Protein AF-A0A3A5L3E9-F1 (afdb_monomer_lite)

InterPro domains:
  IPR024457 Putative integrase, N-terminal [PF12834] (17-80)

Structure (mmCIF, N/CA/C/O backbone):
data_AF-A0A3A5L3E9-F1
#
_entry.id   AF-A0A3A5L3E9-F1
#
loop_
_atom_site.group_PD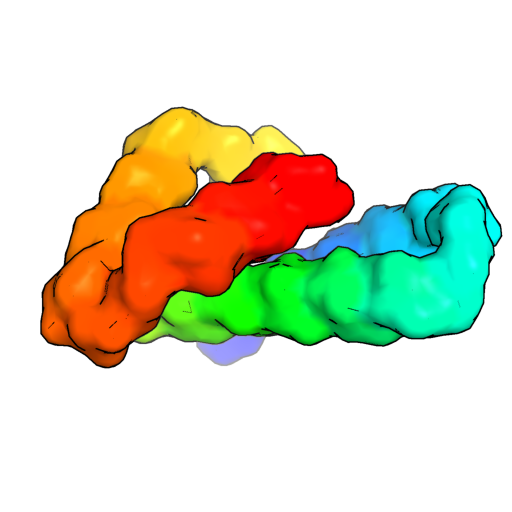B
_atom_site.id
_atom_site.type_symbol
_atom_site.label_atom_id
_atom_site.label_alt_id
_atom_site.label_comp_id
_atom_site.label_asym_id
_atom_site.label_entity_id
_atom_site.label_seq_id
_atom_site.pdbx_PDB_ins_code
_atom_site.Cartn_x
_atom_site.Cartn_y
_atom_site.Cartn_z
_atom_site.occupancy
_atom_site.B_iso_or_equiv
_atom_site.auth_seq_id
_atom_site.auth_comp_id
_atom_site.auth_asym_id
_atom_site.auth_atom_id
_atom_site.pdbx_PDB_model_num
ATOM 1 N N . MET A 1 1 ? 7.837 1.240 17.721 1.00 51.91 1 MET A N 1
ATOM 2 C CA . MET A 1 1 ? 8.677 2.157 16.912 1.00 51.91 1 MET A CA 1
ATOM 3 C C . MET A 1 1 ? 9.715 1.435 16.031 1.00 51.91 1 MET A C 1
ATOM 5 O O . MET A 1 1 ? 9.917 1.875 14.911 1.00 51.91 1 MET A O 1
ATOM 9 N N . MET A 1 2 ? 10.294 0.296 16.447 1.00 51.66 2 MET A N 1
ATOM 10 C CA . MET A 1 2 ? 11.325 -0.456 15.690 1.00 51.66 2 MET A CA 1
ATOM 11 C C . MET A 1 2 ? 10.821 -1.198 14.428 1.00 51.66 2 MET A C 1
ATOM 13 O O . MET A 1 2 ? 11.490 -1.184 13.399 1.00 51.66 2 MET A O 1
ATOM 17 N N . ARG A 1 3 ? 9.603 -1.771 14.456 1.00 56.56 3 ARG A N 1
ATOM 18 C CA . ARG A 1 3 ? 9.017 -2.510 13.310 1.00 56.56 3 ARG A CA 1
ATOM 19 C C . ARG A 1 3 ? 8.866 -1.660 12.032 1.00 56.56 3 ARG A C 1
ATOM 21 O O . ARG A 1 3 ? 9.029 -2.180 10.936 1.00 56.56 3 ARG A O 1
ATOM 28 N N . LYS A 1 4 ? 8.612 -0.347 12.160 1.00 56.53 4 LYS A N 1
ATOM 29 C CA . LYS A 1 4 ? 8.407 0.568 11.011 1.00 56.53 4 LYS A CA 1
ATOM 30 C C . LYS A 1 4 ? 9.667 0.779 10.185 1.00 56.53 4 LYS A C 1
ATOM 32 O O . LYS A 1 4 ? 9.580 1.000 8.976 1.00 56.53 4 LYS A O 1
ATOM 37 N N . TYR A 1 5 ? 10.828 0.677 10.824 1.00 62.75 5 TYR A N 1
ATOM 38 C CA . TYR A 1 5 ? 12.108 0.855 10.159 1.00 62.75 5 TYR A CA 1
ATOM 39 C C . TYR A 1 5 ? 12.521 -0.383 9.361 1.00 62.75 5 TYR A C 1
ATOM 41 O O . TYR A 1 5 ? 13.035 -0.205 8.261 1.00 62.75 5 TYR A O 1
ATOM 49 N N . SER A 1 6 ? 12.221 -1.607 9.821 1.00 70.00 6 SER A N 1
ATOM 50 C CA . SER A 1 6 ? 12.577 -2.823 9.070 1.00 70.00 6 SER A CA 1
ATOM 51 C C . SER A 1 6 ? 11.802 -2.924 7.754 1.00 70.00 6 SER A C 1
ATOM 53 O O . SER A 1 6 ? 12.410 -3.062 6.698 1.00 70.00 6 SER A O 1
ATOM 55 N N . LEU A 1 7 ? 10.476 -2.742 7.785 1.00 74.38 7 LEU A N 1
ATOM 56 C CA . LEU A 1 7 ? 9.623 -2.798 6.591 1.00 74.38 7 LEU A CA 1
ATOM 57 C C . LEU A 1 7 ? 10.023 -1.759 5.540 1.00 74.38 7 LEU A C 1
ATOM 59 O O . LEU A 1 7 ? 10.202 -2.098 4.370 1.00 74.38 7 LEU A O 1
ATOM 63 N N . ARG A 1 8 ? 10.214 -0.499 5.958 1.00 76.12 8 ARG A N 1
ATOM 64 C CA . ARG A 1 8 ? 10.659 0.576 5.058 1.00 76.12 8 ARG A CA 1
ATOM 65 C C . ARG A 1 8 ? 12.060 0.317 4.508 1.00 76.12 8 ARG A C 1
ATOM 67 O O . ARG A 1 8 ? 12.310 0.604 3.341 1.00 76.12 8 ARG A O 1
ATOM 74 N N . GLN A 1 9 ? 12.970 -0.227 5.312 1.00 79.06 9 GLN A N 1
ATOM 75 C CA . GLN A 1 9 ? 14.334 -0.517 4.874 1.00 79.06 9 GLN A CA 1
ATOM 76 C C . GLN A 1 9 ? 14.369 -1.660 3.851 1.00 79.06 9 GLN A C 1
ATOM 78 O O . GLN A 1 9 ? 14.993 -1.502 2.802 1.00 79.06 9 GLN A O 1
ATOM 83 N N . THR A 1 10 ? 13.640 -2.756 4.089 1.00 74.94 10 THR A N 1
ATOM 84 C CA . THR A 1 10 ? 13.524 -3.870 3.133 1.00 74.94 10 THR A CA 1
ATOM 85 C C . THR A 1 10 ? 12.851 -3.432 1.831 1.00 74.94 10 THR A C 1
ATOM 87 O O . THR A 1 10 ? 13.317 -3.775 0.746 1.00 74.94 10 THR A O 1
ATOM 90 N N . ALA A 1 11 ? 11.801 -2.612 1.913 1.00 75.06 11 ALA A N 1
ATOM 91 C CA . ALA A 1 11 ? 11.152 -2.019 0.747 1.00 75.06 11 ALA A CA 1
ATOM 92 C C . ALA A 1 11 ? 12.100 -1.129 -0.075 1.00 75.06 11 ALA A C 1
ATOM 94 O O . ALA A 1 11 ? 12.163 -1.238 -1.299 1.00 75.06 11 ALA A O 1
ATOM 95 N N . ASN A 1 12 ? 12.889 -0.283 0.592 1.00 78.56 12 ASN A N 1
ATOM 96 C CA . ASN A 1 12 ? 13.887 0.556 -0.070 1.00 78.56 12 ASN A CA 1
ATOM 97 C C . ASN A 1 12 ? 14.990 -0.273 -0.743 1.00 78.56 12 ASN A C 1
ATOM 99 O O . ASN A 1 12 ? 15.461 0.101 -1.815 1.00 78.56 12 ASN A O 1
ATOM 103 N N . GLN A 1 13 ? 15.398 -1.400 -0.153 1.00 78.94 13 GLN A N 1
ATOM 104 C CA . GLN A 1 13 ? 16.322 -2.334 -0.802 1.00 78.94 13 GLN A CA 1
ATOM 105 C C . GLN A 1 13 ? 15.700 -2.956 -2.057 1.00 78.94 13 GLN A C 1
ATOM 107 O O . GLN A 1 13 ? 16.340 -2.958 -3.106 1.00 78.94 13 GLN A O 1
ATOM 112 N N . TYR A 1 14 ? 14.437 -3.388 -1.993 1.00 72.06 14 TYR A N 1
ATOM 113 C CA . TYR A 1 14 ? 13.706 -3.889 -3.162 1.00 72.06 14 TYR A CA 1
ATOM 114 C C . TYR A 1 14 ? 13.643 -2.860 -4.296 1.00 72.06 14 TYR A C 1
ATOM 116 O O . TYR A 1 14 ? 13.897 -3.194 -5.451 1.00 72.06 14 TYR A O 1
ATOM 124 N N . LEU A 1 15 ? 13.375 -1.595 -3.968 1.00 75.31 15 LEU A N 1
ATOM 125 C CA . LEU A 1 15 ? 13.346 -0.498 -4.939 1.00 75.31 15 LEU A CA 1
ATOM 126 C C . LEU A 1 15 ? 14.712 -0.228 -5.585 1.00 75.31 15 LEU A C 1
ATOM 128 O O . LEU A 1 15 ? 14.767 0.097 -6.768 1.00 75.31 15 LEU A O 1
ATOM 132 N N . LYS A 1 16 ? 15.811 -0.375 -4.833 1.00 76.38 16 LYS A N 1
ATOM 133 C CA . LYS A 1 16 ? 17.177 -0.239 -5.368 1.00 76.38 16 LYS A CA 1
ATOM 134 C C . LYS A 1 16 ? 17.537 -1.379 -6.323 1.00 76.38 16 LYS A C 1
ATOM 136 O O . LYS A 1 16 ? 18.192 -1.137 -7.332 1.00 76.38 16 LYS A O 1
ATOM 141 N N . LEU A 1 17 ? 17.107 -2.601 -6.008 1.00 70.12 17 LEU A N 1
ATOM 142 C CA . LEU A 1 17 ? 17.364 -3.791 -6.824 1.00 70.12 17 LEU A CA 1
ATOM 143 C C . LEU A 1 17 ? 16.478 -3.824 -8.083 1.00 70.12 17 LEU A C 1
ATOM 145 O O . LEU A 1 17 ? 16.925 -4.240 -9.149 1.00 70.12 17 LEU A O 1
ATOM 149 N N . GLY A 1 18 ? 15.243 -3.321 -7.995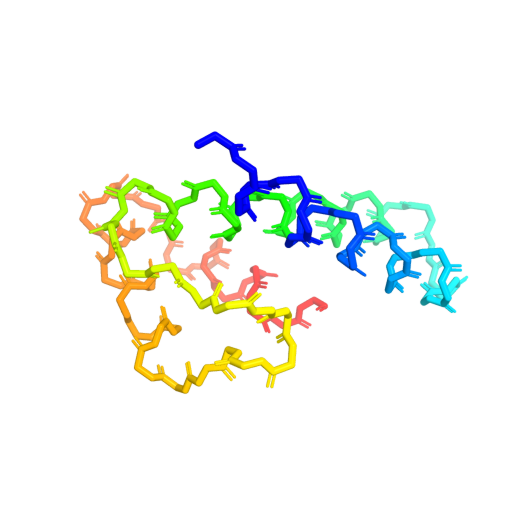 1.00 66.25 18 GLY A N 1
ATOM 150 C CA . GLY A 1 18 ? 14.288 -3.204 -9.100 1.00 66.25 18 GLY A CA 1
ATOM 151 C C . GLY A 1 18 ? 14.566 -2.024 -10.035 1.00 66.25 18 GLY A C 1
ATOM 152 O O . GLY A 1 18 ? 13.690 -1.191 -10.261 1.00 66.25 18 GLY A O 1
ATOM 153 N N . ASN A 1 19 ? 15.776 -1.935 -10.593 1.00 64.88 19 ASN A N 1
ATOM 154 C CA . ASN A 1 19 ? 16.244 -0.758 -11.337 1.00 64.88 19 ASN A CA 1
ATOM 155 C C . ASN A 1 19 ? 15.738 -0.671 -12.800 1.00 64.88 19 ASN A C 1
ATOM 157 O O . ASN A 1 19 ? 16.254 0.110 -13.602 1.00 64.88 19 ASN A O 1
ATOM 161 N N . GLN A 1 20 ? 14.711 -1.450 -13.138 1.00 71.56 20 GLN A N 1
ATOM 162 C CA . GLN A 1 20 ? 14.098 -1.556 -14.465 1.00 71.56 20 GLN A CA 1
ATOM 163 C C . GLN A 1 20 ? 13.035 -0.463 -14.692 1.00 71.56 20 GLN A C 1
ATOM 165 O O . GLN A 1 20 ? 12.326 -0.065 -13.765 1.00 71.56 20 GLN A O 1
ATOM 170 N N . GLY A 1 21 ? 12.893 -0.013 -15.942 1.00 77.75 21 GLY A N 1
ATOM 171 C CA . GLY A 1 21 ? 11.877 0.957 -16.366 1.00 77.75 21 GLY A CA 1
ATOM 172 C C . GLY A 1 21 ? 12.303 2.429 -16.282 1.00 77.75 21 GLY A C 1
ATOM 173 O O . GLY A 1 21 ? 13.401 2.770 -15.838 1.00 77.75 21 GLY A O 1
ATOM 174 N N . SER A 1 22 ? 11.418 3.322 -16.734 1.00 87.50 22 SER A N 1
ATOM 175 C CA . SER A 1 22 ? 11.674 4.767 -16.750 1.00 87.50 22 SER A CA 1
ATOM 176 C C . SER A 1 22 ? 11.668 5.371 -15.342 1.00 87.50 22 SER A C 1
ATOM 178 O O . SER A 1 22 ? 11.061 4.836 -14.410 1.00 87.50 22 SER A O 1
ATOM 180 N N . TYR A 1 23 ? 12.297 6.539 -15.183 1.00 87.69 23 TYR A N 1
ATOM 181 C CA . TYR A 1 23 ? 12.308 7.287 -13.919 1.00 87.69 23 TYR A CA 1
ATOM 182 C C . TYR A 1 23 ? 10.898 7.486 -13.331 1.00 87.69 23 TYR A C 1
ATOM 184 O O . TYR A 1 23 ? 10.689 7.319 -12.128 1.00 87.69 23 TYR A O 1
ATOM 192 N N . LYS A 1 24 ? 9.908 7.770 -14.189 1.00 87.06 24 LYS A N 1
ATOM 193 C CA . LYS A 1 24 ? 8.507 7.952 -13.787 1.00 87.06 24 LYS A CA 1
ATOM 194 C C . LYS A 1 24 ? 7.932 6.691 -13.133 1.00 87.06 24 LYS A C 1
ATOM 196 O O . LYS A 1 24 ? 7.302 6.793 -12.083 1.00 87.06 24 LYS A O 1
ATOM 201 N N . ILE A 1 25 ? 8.190 5.517 -13.710 1.00 85.94 25 ILE A N 1
ATOM 202 C CA . ILE A 1 25 ? 7.730 4.230 -13.166 1.00 85.94 25 ILE A CA 1
ATOM 203 C C . ILE A 1 25 ? 8.416 3.929 -11.831 1.00 85.94 25 ILE A C 1
ATOM 205 O O . ILE A 1 25 ? 7.744 3.556 -10.873 1.00 85.94 25 ILE A O 1
ATOM 209 N N . LYS A 1 26 ? 9.726 4.183 -11.715 1.00 86.56 26 LYS A N 1
ATOM 210 C CA . LYS A 1 26 ? 10.464 4.016 -10.448 1.00 86.56 26 LYS A CA 1
ATOM 211 C C . LYS A 1 26 ? 9.896 4.893 -9.331 1.00 86.56 26 LYS A C 1
ATOM 213 O O . LYS A 1 26 ? 9.659 4.412 -8.223 1.00 86.56 26 LYS A O 1
ATOM 218 N N . LYS A 1 27 ? 9.623 6.169 -9.628 1.00 87.25 27 LYS A N 1
ATOM 219 C CA . LYS A 1 27 ? 9.010 7.108 -8.676 1.00 87.25 27 LYS A CA 1
ATOM 220 C C . LYS A 1 27 ? 7.624 6.634 -8.237 1.00 87.25 27 LYS A C 1
ATOM 222 O O . LYS A 1 27 ? 7.313 6.685 -7.049 1.00 87.25 27 LYS A O 1
ATOM 227 N N . GLN A 1 28 ? 6.820 6.139 -9.176 1.00 88.31 28 GLN A N 1
ATOM 228 C CA . GLN A 1 28 ? 5.485 5.635 -8.875 1.00 88.31 28 GLN A CA 1
ATOM 229 C C . GLN A 1 28 ? 5.528 4.357 -8.019 1.00 88.31 28 GLN A C 1
ATOM 231 O O . GLN A 1 28 ? 4.802 4.279 -7.032 1.00 88.31 28 GLN A O 1
ATOM 236 N N . ARG A 1 29 ? 6.427 3.406 -8.309 1.00 87.50 29 ARG A N 1
ATOM 237 C CA . ARG A 1 29 ? 6.672 2.220 -7.461 1.00 87.50 29 ARG A CA 1
ATOM 238 C C . ARG A 1 29 ? 7.024 2.605 -6.032 1.00 87.50 29 ARG A C 1
ATOM 240 O O . ARG A 1 29 ? 6.415 2.113 -5.086 1.00 87.50 29 ARG A O 1
ATOM 247 N N . ALA A 1 30 ? 7.978 3.522 -5.877 1.00 88.19 30 ALA A N 1
ATOM 248 C CA . ALA A 1 30 ? 8.410 3.988 -4.565 1.00 88.19 30 ALA A CA 1
ATOM 249 C C . ALA A 1 30 ? 7.266 4.647 -3.781 1.00 88.19 30 ALA A C 1
ATOM 251 O O . ALA A 1 30 ? 7.109 4.400 -2.584 1.00 88.19 30 ALA A O 1
ATOM 252 N N . TYR A 1 31 ? 6.444 5.446 -4.465 1.00 91.00 31 TYR A N 1
ATOM 253 C CA . TYR A 1 31 ? 5.250 6.045 -3.881 1.00 91.00 31 TYR A CA 1
ATOM 254 C C . TYR A 1 31 ? 4.256 4.983 -3.396 1.00 91.00 31 TYR A C 1
ATOM 256 O O . TYR A 1 31 ? 3.849 5.020 -2.235 1.00 91.00 31 TYR A O 1
ATOM 264 N N . VAL A 1 32 ? 3.905 4.021 -4.255 1.00 90.56 32 VAL A N 1
ATOM 265 C CA . VAL A 1 32 ? 2.937 2.964 -3.933 1.00 90.56 32 VAL A CA 1
ATOM 266 C C . VAL A 1 32 ? 3.417 2.127 -2.753 1.00 90.56 32 VAL A C 1
ATOM 268 O O . VAL A 1 32 ? 2.671 1.944 -1.796 1.00 90.56 32 VAL A O 1
ATOM 271 N N . ILE A 1 33 ? 4.675 1.683 -2.771 1.00 89.06 33 ILE A N 1
ATOM 272 C CA . ILE A 1 33 ? 5.255 0.868 -1.698 1.00 89.06 33 ILE A CA 1
ATOM 273 C C . ILE A 1 33 ? 5.222 1.615 -0.361 1.00 89.06 33 ILE A C 1
ATOM 275 O O . ILE A 1 33 ? 4.808 1.059 0.658 1.00 89.06 33 ILE A O 1
ATOM 279 N N . ARG A 1 34 ? 5.605 2.898 -0.352 1.00 88.50 34 ARG A N 1
ATOM 280 C CA . ARG A 1 34 ? 5.547 3.723 0.859 1.00 88.50 34 ARG A CA 1
ATOM 281 C C . ARG A 1 34 ? 4.114 3.873 1.364 1.00 88.50 34 ARG A C 1
ATOM 283 O O . ARG A 1 34 ? 3.889 3.733 2.564 1.00 88.50 34 ARG A O 1
ATOM 290 N N . LYS A 1 35 ? 3.166 4.119 0.456 1.00 92.44 35 LYS A N 1
ATOM 291 C CA . LYS A 1 35 ? 1.744 4.237 0.777 1.00 92.44 35 LYS A CA 1
ATOM 292 C C . LYS A 1 35 ? 1.188 2.945 1.376 1.00 92.44 35 LYS A C 1
ATOM 294 O O . LYS A 1 35 ? 0.556 3.006 2.419 1.00 92.44 35 LYS A O 1
ATOM 299 N N . MET A 1 36 ? 1.469 1.792 0.768 1.00 91.38 36 MET A N 1
ATOM 300 C CA . MET A 1 36 ? 1.044 0.489 1.289 1.00 91.38 36 MET A CA 1
ATOM 301 C C . MET A 1 36 ? 1.554 0.261 2.712 1.00 91.38 36 MET A C 1
ATOM 303 O O . MET A 1 36 ? 0.782 -0.128 3.578 1.00 91.38 36 MET A O 1
ATOM 307 N N . ILE A 1 37 ? 2.834 0.543 2.974 1.00 89.00 37 ILE A N 1
ATOM 308 C CA . ILE A 1 37 ? 3.401 0.389 4.319 1.00 89.00 37 ILE A CA 1
ATOM 309 C C . ILE A 1 37 ? 2.701 1.318 5.308 1.00 89.00 37 ILE A C 1
ATOM 311 O O . ILE A 1 37 ? 2.285 0.866 6.370 1.00 89.00 37 ILE A O 1
ATOM 315 N N . ASP A 1 38 ? 2.585 2.608 4.984 1.00 90.31 38 ASP A N 1
ATOM 316 C CA . ASP A 1 38 ? 1.965 3.578 5.887 1.00 90.31 38 ASP A CA 1
ATOM 317 C C . ASP A 1 38 ? 0.489 3.234 6.163 1.00 90.31 38 ASP A C 1
ATOM 319 O O . ASP A 1 38 ? 0.069 3.288 7.317 1.00 90.31 38 ASP A O 1
ATOM 323 N N . ASP A 1 39 ? -0.255 2.770 5.158 1.00 92.69 39 ASP A N 1
ATOM 324 C 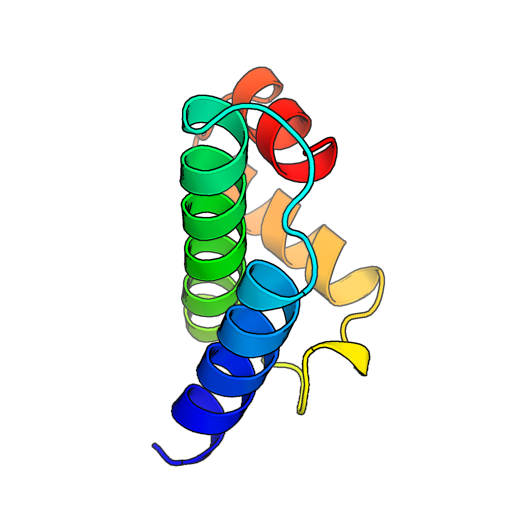CA . ASP A 1 39 ? -1.662 2.397 5.317 1.00 92.69 39 ASP A CA 1
ATOM 325 C C . ASP A 1 39 ? -1.831 1.068 6.083 1.00 92.69 39 ASP A C 1
ATOM 327 O O . ASP A 1 39 ? -2.750 0.957 6.890 1.00 92.69 39 ASP A O 1
ATOM 331 N N . LEU A 1 40 ? -0.921 0.092 5.941 1.00 90.75 40 LEU A N 1
ATOM 332 C CA . LEU A 1 40 ? -0.898 -1.107 6.801 1.00 90.75 40 LEU A CA 1
ATOM 333 C C . LEU A 1 40 ? -0.655 -0.740 8.272 1.00 90.75 40 LEU A C 1
ATOM 335 O O . LEU A 1 40 ? -1.294 -1.290 9.167 1.00 90.75 40 LEU A O 1
ATOM 339 N N . TYR A 1 41 ? 0.213 0.245 8.535 1.00 89.38 41 TYR A N 1
ATOM 340 C CA . TYR A 1 41 ? 0.387 0.793 9.885 1.00 89.38 41 TYR A CA 1
ATOM 341 C C . TYR A 1 41 ? -0.886 1.443 10.422 1.00 89.38 41 TYR A C 1
ATOM 343 O O . TYR A 1 41 ? -1.182 1.289 11.604 1.00 89.38 41 TYR A O 1
ATOM 351 N N . THR A 1 42 ? -1.629 2.157 9.578 1.00 91.19 42 THR A N 1
ATOM 352 C CA . THR A 1 42 ? -2.910 2.767 9.955 1.00 91.19 42 THR A CA 1
ATOM 353 C C . THR A 1 42 ? -3.999 1.726 10.209 1.00 91.19 42 THR A C 1
ATOM 355 O O . THR A 1 42 ? -4.811 1.916 11.109 1.00 91.19 42 THR A O 1
ATOM 358 N N . ILE A 1 43 ? -4.019 0.628 9.449 1.00 92.12 43 ILE A N 1
ATOM 359 C CA . ILE A 1 43 ? -4.951 -0.493 9.650 1.00 92.12 43 ILE A CA 1
ATOM 360 C C . ILE A 1 43 ? -4.633 -1.251 10.950 1.00 92.12 43 ILE A C 1
ATOM 362 O O . ILE A 1 43 ? -5.540 -1.780 11.586 1.00 92.12 43 ILE A O 1
ATOM 366 N N . GLY A 1 44 ? -3.363 -1.277 11.362 1.00 88.44 44 GLY A N 1
ATOM 367 C CA . GLY A 1 44 ? -2.891 -1.992 12.551 1.00 88.44 44 GLY A CA 1
ATOM 368 C C . GLY A 1 44 ? -2.468 -3.439 12.277 1.00 88.44 44 GLY A C 1
ATOM 369 O O . GLY A 1 44 ? -1.872 -4.066 13.151 1.00 88.44 44 GLY A O 1
ATOM 370 N N . ASP A 1 45 ? -2.698 -3.937 11.060 1.00 85.25 45 ASP A N 1
ATOM 371 C CA . ASP A 1 45 ? -2.288 -5.267 10.606 1.00 85.25 45 ASP A CA 1
ATOM 372 C C . ASP A 1 45 ? -0.975 -5.171 9.819 1.00 85.25 45 ASP A C 1
ATOM 374 O O . ASP A 1 45 ? -0.928 -5.002 8.597 1.00 85.25 45 ASP A O 1
ATOM 378 N N . VAL A 1 46 ? 0.124 -5.137 10.571 1.00 86.31 46 VAL A N 1
ATOM 379 C CA . VAL A 1 46 ? 1.452 -4.852 10.032 1.00 86.31 46 VAL A CA 1
ATOM 380 C C . VAL A 1 46 ? 2.255 -6.146 9.922 1.00 86.31 46 VAL A C 1
ATOM 382 O O . VAL A 1 46 ? 2.628 -6.711 10.957 1.00 86.31 46 VAL A O 1
ATOM 385 N N . PRO A 1 47 ? 2.637 -6.569 8.706 1.00 85.44 47 PRO A N 1
ATOM 386 C CA . PRO A 1 47 ? 3.466 -7.749 8.536 1.00 85.44 47 PRO A CA 1
ATOM 387 C C . PRO A 1 47 ? 4.852 -7.536 9.153 1.00 85.44 47 PRO A C 1
ATOM 389 O O . PRO A 1 47 ? 5.391 -6.430 9.202 1.00 85.44 47 PRO A O 1
ATOM 392 N N . SER A 1 48 ? 5.484 -8.615 9.608 1.00 83.25 48 SER A N 1
ATOM 393 C CA . SER A 1 48 ? 6.822 -8.548 10.212 1.00 83.25 48 SER A CA 1
ATOM 394 C C . SER A 1 48 ? 7.923 -8.172 9.210 1.00 83.25 48 SER A C 1
ATOM 396 O O . SER A 1 48 ? 8.971 -7.657 9.604 1.00 83.25 48 SER A O 1
ATOM 398 N N . SER A 1 49 ? 7.697 -8.417 7.915 1.00 81.00 49 SER A N 1
ATOM 399 C CA . SER A 1 49 ? 8.622 -8.099 6.826 1.00 81.00 49 SER A CA 1
ATOM 400 C C . SER A 1 49 ? 7.899 -7.981 5.482 1.00 81.00 49 SER A C 1
ATOM 402 O O . SER A 1 49 ? 6.758 -8.414 5.340 1.00 81.00 49 SER A O 1
ATOM 404 N N . TRP A 1 50 ? 8.590 -7.459 4.462 1.00 79.81 50 TRP A N 1
ATOM 405 C CA . TRP A 1 50 ? 8.055 -7.377 3.095 1.00 79.81 50 TRP A CA 1
ATOM 406 C C . TRP A 1 50 ? 7.657 -8.750 2.531 1.00 79.81 50 TRP A C 1
ATOM 408 O O . TRP A 1 50 ? 6.611 -8.894 1.910 1.00 79.81 50 TRP A O 1
ATOM 418 N N . LYS A 1 51 ? 8.465 -9.783 2.805 1.00 81.56 51 LYS A N 1
ATOM 419 C CA . LYS A 1 51 ? 8.204 -11.164 2.366 1.00 81.56 51 LYS A CA 1
ATOM 420 C C . LYS A 1 51 ? 7.032 -11.824 3.104 1.00 81.56 51 LYS A C 1
ATOM 422 O O . LYS A 1 51 ? 6.559 -12.860 2.660 1.00 81.56 51 LYS A O 1
ATOM 427 N N . ALA A 1 52 ? 6.587 -11.246 4.220 1.00 87.00 52 ALA A N 1
ATOM 428 C CA . ALA A 1 52 ? 5.472 -11.754 5.017 1.00 87.00 52 ALA A CA 1
ATOM 429 C C . ALA A 1 52 ? 4.117 -11.140 4.622 1.00 87.00 52 ALA A C 1
ATOM 431 O O . ALA A 1 52 ? 3.104 -11.457 5.243 1.00 87.00 52 ALA A O 1
ATOM 432 N N . ILE A 1 53 ? 4.080 -10.262 3.611 1.00 87.56 53 ILE A N 1
ATOM 433 C CA . ILE A 1 53 ? 2.821 -9.766 3.052 1.00 87.56 53 ILE A CA 1
ATOM 434 C C . ILE A 1 53 ? 2.056 -10.944 2.440 1.00 87.56 53 ILE A C 1
ATOM 436 O O . ILE A 1 53 ? 2.591 -11.719 1.652 1.00 87.56 53 ILE A O 1
ATOM 440 N N . GLN A 1 54 ? 0.782 -11.049 2.800 1.00 92.12 54 GLN A N 1
ATOM 441 C CA . GLN A 1 54 ? -0.144 -12.082 2.337 1.00 92.12 54 GLN A CA 1
ATOM 442 C C . GLN A 1 54 ? -1.387 -11.443 1.712 1.00 92.12 54 GLN A C 1
ATOM 444 O O . GLN A 1 54 ? -1.636 -10.250 1.892 1.00 92.12 54 GLN A O 1
ATOM 449 N N . SER A 1 55 ? -2.200 -12.249 1.027 1.00 92.31 55 SER A N 1
ATOM 450 C CA . SER A 1 55 ? -3.432 -11.801 0.364 1.00 92.31 55 SER A CA 1
ATOM 451 C C . SER A 1 55 ? -4.386 -11.045 1.296 1.00 92.31 55 SER A C 1
ATOM 453 O O . SER A 1 55 ? -4.960 -10.041 0.882 1.00 92.31 55 SER A O 1
ATOM 455 N N . HIS A 1 56 ? -4.508 -11.449 2.566 1.00 94.06 56 HIS A N 1
ATOM 456 C CA . HIS A 1 56 ? -5.381 -10.767 3.528 1.00 94.06 56 HIS A CA 1
ATOM 457 C C . HIS A 1 56 ? -4.962 -9.307 3.786 1.00 94.06 56 HIS A C 1
ATOM 459 O O . HIS A 1 56 ? -5.818 -8.423 3.774 1.00 94.06 56 HIS A O 1
ATOM 465 N N . HIS A 1 57 ? -3.658 -9.031 3.910 1.00 93.06 57 HIS A N 1
ATOM 466 C CA . HIS A 1 57 ? -3.132 -7.670 4.053 1.00 93.06 57 HIS A CA 1
ATOM 467 C C . HIS A 1 57 ? -3.484 -6.809 2.826 1.00 93.06 57 HIS A C 1
ATOM 469 O O . HIS A 1 57 ? -3.839 -5.636 2.949 1.00 93.06 57 HIS A O 1
ATOM 475 N N . ILE A 1 58 ? -3.432 -7.398 1.623 1.00 92.62 58 ILE A N 1
ATOM 476 C CA . ILE A 1 58 ? -3.814 -6.719 0.376 1.00 92.62 58 ILE A CA 1
ATOM 477 C C . ILE A 1 58 ? -5.320 -6.435 0.349 1.00 92.62 58 ILE A C 1
ATOM 479 O O . ILE A 1 58 ? -5.733 -5.330 -0.001 1.00 92.62 58 ILE A O 1
ATOM 483 N N . HIS A 1 59 ? -6.155 -7.391 0.763 1.00 94.62 59 HIS A N 1
ATOM 484 C CA . HIS A 1 59 ? -7.603 -7.191 0.842 1.00 94.62 59 HIS A CA 1
ATOM 485 C C . HIS A 1 59 ? -7.975 -6.068 1.818 1.00 94.62 59 HIS A C 1
ATOM 487 O O . HIS A 1 59 ? -8.805 -5.220 1.485 1.00 94.62 59 HIS A O 1
ATOM 493 N N . GLN A 1 60 ? -7.330 -6.008 2.985 1.00 95.06 60 GLN A N 1
ATOM 494 C CA . GLN A 1 60 ? -7.532 -4.925 3.947 1.00 95.06 60 GLN A CA 1
ATOM 495 C C . GLN A 1 60 ? -7.073 -3.568 3.405 1.00 95.06 60 GLN A C 1
ATOM 497 O O . GLN A 1 60 ? -7.793 -2.583 3.562 1.00 95.06 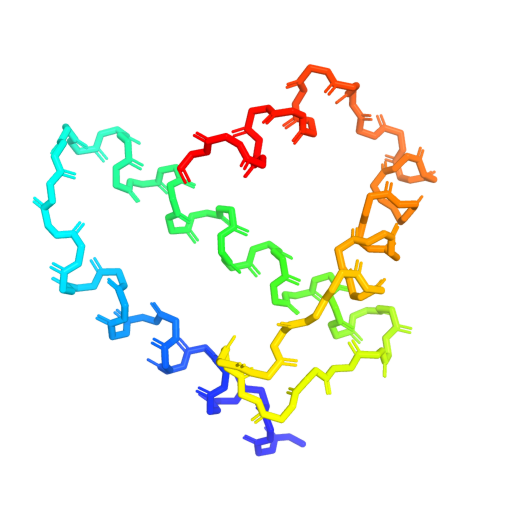60 GLN A O 1
ATOM 502 N N . LEU A 1 61 ? -5.926 -3.504 2.717 1.00 94.88 61 LEU A N 1
ATOM 503 C CA . LEU A 1 61 ? -5.462 -2.288 2.039 1.00 94.88 61 LEU A CA 1
ATOM 504 C C . LEU A 1 61 ? -6.487 -1.782 1.022 1.00 94.88 61 LEU A C 1
ATOM 506 O O . LEU A 1 61 ? -6.850 -0.605 1.029 1.00 94.88 61 LEU A O 1
ATOM 510 N N . VAL A 1 62 ? -7.003 -2.674 0.174 1.00 94.62 62 VAL A N 1
ATOM 511 C CA . VAL A 1 62 ? -8.02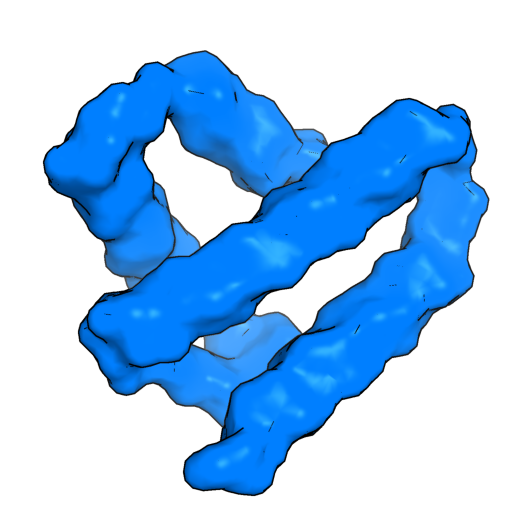1 -2.325 -0.824 1.00 94.62 62 VAL A CA 1
ATOM 512 C C . VAL A 1 62 ? -9.315 -1.864 -0.151 1.00 94.62 62 VAL A C 1
ATOM 514 O O . VAL A 1 62 ? -9.900 -0.865 -0.575 1.00 94.62 62 VAL A O 1
ATOM 517 N N . ALA A 1 63 ? -9.759 -2.542 0.910 1.00 95.62 63 ALA A N 1
ATOM 518 C CA . ALA A 1 63 ? -10.935 -2.138 1.677 1.00 95.62 63 ALA A CA 1
ATOM 519 C C . ALA A 1 63 ? -10.747 -0.753 2.321 1.00 95.62 63 ALA A C 1
ATOM 521 O O . ALA A 1 63 ? -11.631 0.102 2.222 1.00 95.62 63 ALA A O 1
ATOM 522 N N . HIS A 1 64 ? -9.574 -0.496 2.904 1.00 96.06 64 HIS A N 1
ATOM 523 C CA . HIS A 1 64 ? -9.204 0.798 3.469 1.00 96.06 64 HIS A CA 1
ATOM 524 C C . HIS A 1 64 ? -9.211 1.903 2.402 1.00 96.06 64 HIS A C 1
ATOM 526 O O . HIS A 1 64 ? -9.819 2.952 2.601 1.00 96.06 64 HIS A O 1
ATOM 532 N N . TRP A 1 65 ? -8.619 1.666 1.229 1.00 95.94 65 TRP A N 1
ATOM 533 C CA . TRP A 1 65 ? -8.611 2.636 0.130 1.00 95.94 65 TRP A CA 1
ATOM 534 C C . TRP A 1 65 ? -9.997 2.928 -0.436 1.00 95.94 65 TRP A C 1
ATOM 536 O O . TRP A 1 65 ? -10.299 4.088 -0.725 1.00 95.94 65 TRP A O 1
ATOM 546 N N . LYS A 1 66 ? -10.856 1.909 -0.549 1.00 95.75 66 LYS A N 1
ATOM 547 C CA . LYS A 1 66 ? -12.265 2.091 -0.926 1.00 95.75 66 LYS A CA 1
ATOM 548 C C . LYS A 1 66 ? -13.001 2.954 0.101 1.00 95.75 66 LYS A C 1
ATOM 550 O O . LYS A 1 66 ? -13.686 3.898 -0.287 1.00 95.75 66 LYS A O 1
ATOM 555 N N . LYS A 1 67 ? -12.808 2.694 1.400 1.00 95.94 67 LYS A N 1
ATOM 556 C CA . LYS A 1 67 ? -13.382 3.505 2.490 1.00 95.94 67 LYS A CA 1
ATOM 557 C C . LYS A 1 67 ? -12.887 4.957 2.446 1.00 95.94 67 LYS A C 1
ATOM 559 O O . LYS A 1 67 ? -13.674 5.877 2.649 1.00 95.94 67 LYS A O 1
ATOM 564 N N . SER A 1 68 ? -11.621 5.163 2.088 1.00 94.44 68 SER A N 1
ATOM 565 C CA . SER A 1 68 ? -10.998 6.479 1.879 1.00 94.44 68 SER A CA 1
ATOM 566 C C . SER A 1 68 ? -11.343 7.127 0.526 1.00 94.44 68 SER A C 1
ATOM 568 O O . SER A 1 68 ? -10.732 8.127 0.154 1.00 94.44 68 SER A O 1
ATOM 570 N N . LYS A 1 69 ? -12.320 6.582 -0.218 1.00 95.00 69 LYS A N 1
ATOM 571 C CA . LYS A 1 69 ? -12.832 7.103 -1.500 1.00 95.00 69 LYS A CA 1
ATOM 572 C C . LYS A 1 69 ? -11.778 7.222 -2.612 1.00 95.00 69 LYS A C 1
ATOM 574 O O . LYS A 1 69 ? -11.932 8.023 -3.536 1.00 95.00 69 LYS A O 1
ATOM 579 N N . ILE A 1 70 ? -10.718 6.413 -2.570 1.00 94.81 70 ILE A N 1
ATOM 580 C CA . ILE A 1 70 ? -9.773 6.315 -3.687 1.00 94.81 70 ILE A CA 1
ATOM 581 C C . ILE A 1 70 ? -10.488 5.655 -4.873 1.00 94.81 70 ILE A C 1
ATOM 583 O O . ILE A 1 70 ? -11.156 4.631 -4.723 1.00 94.81 70 ILE A O 1
ATOM 587 N N . ARG A 1 71 ? -10.343 6.240 -6.068 1.00 96.00 71 ARG A N 1
ATOM 588 C CA . ARG A 1 71 ? -10.955 5.713 -7.296 1.00 96.00 71 ARG A CA 1
ATOM 589 C C . ARG A 1 71 ? -10.450 4.301 -7.588 1.00 96.00 71 ARG A C 1
ATOM 591 O O . ARG A 1 71 ? -9.257 4.028 -7.462 1.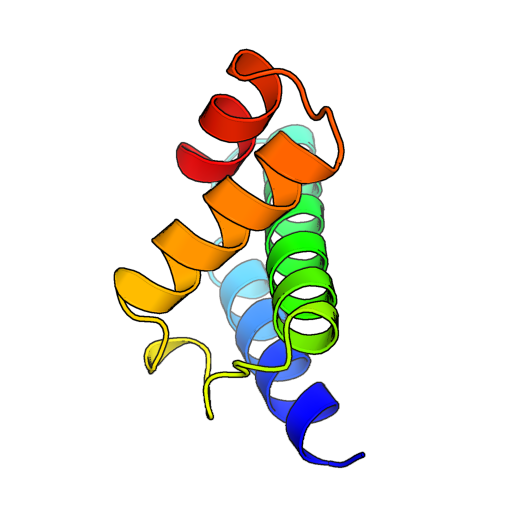00 96.00 71 ARG A O 1
ATOM 598 N N . ALA A 1 72 ? -11.338 3.434 -8.071 1.00 92.69 72 ALA A N 1
ATOM 599 C CA . ALA A 1 72 ? -10.991 2.059 -8.431 1.00 92.69 72 ALA A CA 1
ATOM 600 C C . ALA A 1 72 ? -9.840 1.989 -9.451 1.00 92.69 72 ALA A C 1
ATOM 602 O O . ALA A 1 72 ? -8.946 1.164 -9.299 1.00 92.69 72 ALA A O 1
ATOM 603 N N . SER A 1 73 ? -9.799 2.903 -10.428 1.00 94.12 73 SER A N 1
ATOM 604 C CA . SER A 1 73 ? -8.694 3.005 -11.392 1.00 94.12 73 SER A CA 1
ATOM 605 C C . SER A 1 73 ? -7.351 3.315 -10.731 1.00 94.12 73 SER A C 1
ATOM 607 O O . SER A 1 73 ? -6.340 2.714 -11.076 1.00 94.12 73 SER A O 1
ATOM 609 N N . THR A 1 74 ? -7.330 4.199 -9.734 1.00 93.38 74 THR A N 1
ATOM 610 C CA . THR A 1 74 ? -6.123 4.497 -8.953 1.00 93.38 74 THR A CA 1
ATOM 611 C C . THR A 1 74 ? -5.685 3.292 -8.122 1.00 93.38 74 THR A C 1
ATOM 613 O O . THR A 1 74 ? -4.495 3.003 -8.066 1.00 93.38 74 THR A O 1
ATOM 616 N N . ILE A 1 75 ? -6.631 2.560 -7.520 1.00 93.06 75 ILE A N 1
ATOM 617 C CA . ILE A 1 75 ? -6.334 1.322 -6.783 1.00 93.06 75 ILE A CA 1
ATOM 618 C C . ILE A 1 75 ? -5.718 0.281 -7.721 1.00 93.06 75 ILE A C 1
ATOM 620 O O . ILE A 1 75 ? -4.667 -0.262 -7.401 1.00 93.06 75 ILE A O 1
ATOM 624 N N . MET A 1 76 ? -6.319 0.044 -8.891 1.00 92.50 76 MET A N 1
ATOM 625 C CA . MET A 1 76 ? -5.769 -0.882 -9.888 1.00 92.50 76 MET A CA 1
ATOM 626 C C . MET A 1 76 ? -4.359 -0.466 -10.310 1.00 92.50 76 MET A C 1
ATOM 628 O O . MET A 1 76 ? -3.449 -1.282 -10.229 1.00 92.50 76 MET A O 1
ATOM 632 N N . ASN A 1 77 ? -4.147 0.817 -10.627 1.00 91.25 77 ASN A N 1
ATOM 633 C CA . ASN A 1 77 ? -2.824 1.342 -10.974 1.00 91.25 77 ASN A CA 1
ATOM 634 C C . ASN A 1 77 ? -1.788 1.139 -9.860 1.00 91.25 77 ASN A C 1
ATOM 636 O O . ASN A 1 77 ? -0.609 0.974 -10.149 1.00 91.25 77 ASN A O 1
ATOM 640 N N . HIS A 1 78 ? -2.192 1.170 -8.588 1.00 90.81 78 HIS A N 1
ATOM 641 C CA . HIS A 1 78 ? -1.291 0.846 -7.484 1.00 90.81 78 HIS A CA 1
ATOM 642 C C . HIS A 1 78 ? -0.955 -0.652 -7.423 1.00 90.81 78 HIS A C 1
ATOM 644 O O . HIS A 1 78 ? 0.148 -0.997 -7.024 1.00 90.81 78 HIS A O 1
ATOM 650 N N . MET A 1 79 ? -1.874 -1.543 -7.805 1.00 88.25 79 MET A N 1
ATOM 651 C CA . MET A 1 79 ? -1.676 -2.998 -7.717 1.00 88.25 79 MET A CA 1
ATOM 652 C C . MET A 1 79 ? -0.925 -3.601 -8.909 1.00 88.25 79 MET A C 1
ATOM 654 O O . MET A 1 79 ? -0.375 -4.688 -8.784 1.00 88.25 79 MET A O 1
ATOM 658 N N . THR A 1 80 ? -0.898 -2.922 -10.056 1.00 85.56 80 THR A N 1
ATOM 659 C CA . THR A 1 80 ? -0.304 -3.444 -11.302 1.00 85.56 80 THR A CA 1
ATOM 660 C C . THR A 1 80 ? 1.130 -2.981 -11.565 1.00 85.56 80 THR A C 1
ATOM 662 O O . THR A 1 80 ? 1.680 -3.283 -12.622 1.00 85.56 80 THR A O 1
ATOM 665 N N . ILE A 1 81 ? 1.709 -2.174 -10.673 1.00 72.81 81 ILE A N 1
ATOM 666 C CA . ILE A 1 81 ? 2.970 -1.452 -10.901 1.00 72.81 81 ILE A CA 1
ATOM 667 C C . ILE A 1 81 ? 4.225 -2.241 -10.530 1.00 72.81 81 ILE A C 1
ATOM 669 O O . ILE A 1 81 ? 4.234 -2.898 -9.473 1.00 72.81 81 ILE A O 1
#

Organism: NCBI:txid70611

Sequence (81 aa):
MMRKYSLRQTANQYLKLGNQGSYKIKKQRAYVIRKMIDDLYTIGDVPSSWKAIQSHHIHQLVAHWKKSKIRASTIMNHMTI

pLDDT: mean 84.79, std 10.79, range [51.66, 96.06]

Foldseek 3Di:
DVQLCQALVQLVVVLVVPPDDDPVVSVLLNVLSVVLQVVCVVVVPHASYPVRDDPVSLVVSVVSCVVVVPDPVVNVVSVPD

Secondary structure (DSSP, 8-state):
--HHHHHHHHHHHHHHH---S-HHHHHHHHHHHHHHHHHHHHHS---SSGGG--HHHHHHHHHHHHHTT--HHHHHHHH--

Radius of gyration: 12.73 Å; chains: 1; bounding box: 31×20×34 Å